Protein AF-A0AAE0TKZ7-F1 (afdb_monomer)

Secondary structure (DSSP, 8-state):
--EEEE---SSSEE--S--SEEEEEE-SSEEEEEE-SSEEEEEE--SEEEEEE--SEEEEEE--SEEEEEE--SEEEEEE--SEEEEEE--SEEEEEE--SEEEEEE--SEEEEE-

Solvent-accessible surface area (backbone atoms only — not comparable to full-atom values): 5620 Å² total; per-residue (Å²): 134,61,69,58,75,46,79,61,84,51,72,56,45,72,69,90,58,98,30,60,41,40,44,43,51,42,76,48,68,53,43,35,38,45,49,59,31,52,27,38,39,40,38,42,42,22,51,30,36,40,40,38,41,45,21,52,29,36,39,39,40,40,45,21,49,30,37,38,39,39,40,46,21,51,32,37,40,39,39,39,46,20,52,30,36,40,39,40,38,48,20,50,30,38,39,39,37,40,61,44,79,38,73,48,76,49,76,64,43,80,38,73,49,78,46,110

Foldseek 3Di:
DDEPDDQPPDLEADDPDADQEYEYEYDEQHHEYEDDHQEYHYEYDYQEYEYEYQYQEYEYEYQYQEYEYEYQYQEYEYEYQYQEYEYEYNYQEYEYEYNYVYYHYHYNYVYYDYHD

Structure (mmCIF, N/CA/C/O backbone):
data_AF-A0AAE0TKZ7-F1
#
_entry.id   AF-A0AAE0TKZ7-F1
#
loop_
_atom_site.group_PDB
_atom_site.id
_atom_site.type_symbol
_atom_site.label_atom_id
_atom_site.label_alt_id
_atom_site.label_comp_id
_atom_site.label_asym_id
_atom_site.label_entity_id
_atom_site.label_seq_id
_atom_site.pdbx_PDB_ins_code
_atom_site.Cartn_x
_atom_site.Cartn_y
_atom_site.Cartn_z
_atom_site.occupancy
_atom_site.B_iso_or_equiv
_atom_site.auth_seq_id
_atom_site.auth_comp_id
_atom_site.auth_asym_id
_atom_site.auth_atom_id
_atom_site.pdbx_PDB_model_num
ATOM 1 N N . MET A 1 1 ? 2.156 -12.705 -22.047 1.00 40.97 1 MET A N 1
ATOM 2 C CA . MET A 1 1 ? 2.261 -12.113 -20.700 1.00 40.97 1 MET A CA 1
ATOM 3 C C . MET A 1 1 ? 3.599 -11.388 -20.612 1.00 40.97 1 MET A C 1
ATOM 5 O O . MET A 1 1 ? 4.629 -12.049 -20.593 1.00 40.97 1 MET A O 1
ATOM 9 N N . LYS A 1 2 ? 3.628 -10.053 -20.705 1.00 38.66 2 LYS A N 1
ATOM 10 C CA . LYS A 1 2 ? 4.871 -9.305 -20.459 1.00 38.66 2 LYS A CA 1
ATOM 11 C C . LYS A 1 2 ? 4.979 -9.118 -18.951 1.00 38.66 2 LYS A C 1
ATOM 13 O O . LYS A 1 2 ? 4.073 -8.548 -18.361 1.00 38.66 2 LYS A O 1
ATOM 18 N N . LEU A 1 3 ? 6.034 -9.654 -18.349 1.00 35.00 3 LEU A N 1
ATOM 19 C CA . LEU A 1 3 ? 6.388 -9.392 -16.959 1.00 35.00 3 LEU A CA 1
ATOM 20 C C . LEU A 1 3 ? 7.363 -8.215 -16.967 1.00 35.00 3 LEU A C 1
ATOM 22 O O . LEU A 1 3 ? 8.465 -8.331 -17.501 1.00 35.00 3 LEU A O 1
ATOM 26 N N . GLY A 1 4 ? 6.956 -7.077 -16.411 1.00 47.88 4 GLY A N 1
ATOM 27 C CA . GLY A 1 4 ? 7.887 -6.004 -16.078 1.00 47.88 4 GLY A CA 1
ATOM 28 C C . GLY A 1 4 ? 8.609 -6.375 -14.789 1.00 47.88 4 GLY A C 1
ATOM 29 O O . GLY A 1 4 ? 8.200 -5.935 -13.724 1.00 47.88 4 GLY A O 1
ATOM 30 N N . ILE A 1 5 ? 9.617 -7.247 -14.870 1.00 40.59 5 ILE A N 1
ATOM 31 C CA . ILE A 1 5 ? 10.469 -7.587 -13.725 1.00 40.59 5 ILE A CA 1
ATOM 32 C C . ILE A 1 5 ? 11.700 -6.695 -13.814 1.00 40.59 5 ILE A C 1
ATOM 34 O O . ILE A 1 5 ? 12.517 -6.845 -14.720 1.00 40.59 5 ILE A O 1
ATOM 38 N N . GLY A 1 6 ? 11.834 -5.756 -12.891 1.00 44.34 6 GLY A N 1
ATOM 39 C CA . GLY A 1 6 ? 13.026 -4.930 -12.802 1.00 44.34 6 GLY A CA 1
ATOM 40 C C . GLY A 1 6 ? 13.146 -4.321 -11.419 1.00 44.34 6 GLY A C 1
ATOM 41 O O . GLY A 1 6 ? 12.146 -3.908 -10.835 1.00 44.34 6 GLY A O 1
ATOM 42 N N . ASN A 1 7 ? 14.373 -4.237 -10.907 1.00 39.09 7 ASN A N 1
ATOM 43 C CA . ASN A 1 7 ? 14.704 -3.224 -9.913 1.00 39.09 7 ASN A CA 1
ATOM 44 C C . ASN A 1 7 ? 14.622 -1.885 -10.648 1.00 39.09 7 ASN A C 1
ATOM 46 O O . ASN A 1 7 ? 15.558 -1.468 -11.332 1.00 39.09 7 ASN A O 1
ATOM 50 N N . ILE A 1 8 ? 13.442 -1.279 -10.633 1.00 47.34 8 ILE A N 1
ATOM 51 C CA . ILE A 1 8 ? 13.218 0.006 -11.271 1.00 47.34 8 ILE A CA 1
ATOM 52 C C . ILE A 1 8 ? 13.774 1.018 -10.259 1.00 47.34 8 ILE A C 1
ATOM 54 O O . ILE A 1 8 ? 13.125 1.341 -9.273 1.00 47.34 8 ILE A O 1
ATOM 58 N N . TYR A 1 9 ? 15.008 1.485 -10.499 1.00 46.16 9 TYR A N 1
ATOM 59 C CA . TYR A 1 9 ? 15.684 2.553 -9.742 1.00 46.16 9 TYR A CA 1
ATOM 60 C C . TYR A 1 9 ? 15.432 3.999 -10.252 1.00 46.16 9 TYR A C 1
ATOM 62 O O . TYR A 1 9 ? 16.359 4.811 -10.233 1.00 46.16 9 TYR A O 1
ATOM 70 N N . PRO A 1 10 ? 14.266 4.420 -10.775 1.00 47.34 10 PRO A N 1
ATOM 71 C CA . PRO A 1 10 ? 13.996 5.821 -10.957 1.00 47.34 10 PRO A CA 1
ATOM 72 C C . PRO A 1 10 ? 13.326 6.341 -9.691 1.00 47.34 10 PRO A C 1
ATOM 74 O O . PRO A 1 10 ? 12.396 5.754 -9.146 1.00 47.34 10 PRO A O 1
ATOM 77 N N . LYS A 1 11 ? 13.682 7.571 -9.340 1.00 45.44 11 LYS A N 1
ATOM 78 C CA . LYS A 1 11 ? 12.951 8.439 -8.405 1.00 45.44 11 LYS A CA 1
ATOM 79 C C . LYS A 1 11 ? 11.471 8.681 -8.799 1.00 45.44 11 LYS A C 1
ATOM 81 O O . LYS A 1 11 ? 10.800 9.485 -8.160 1.00 45.44 11 LYS A O 1
ATOM 86 N N . ARG A 1 12 ? 10.994 8.061 -9.891 1.00 46.81 12 ARG A N 1
ATOM 87 C CA . ARG A 1 12 ? 9.640 8.073 -10.460 1.00 46.81 12 ARG A CA 1
ATOM 88 C C . ARG A 1 12 ? 9.383 6.781 -11.236 1.00 46.81 12 ARG A C 1
ATOM 90 O O . ARG A 1 12 ? 9.836 6.663 -12.374 1.00 46.81 12 ARG A O 1
ATOM 97 N N . CYS A 1 13 ? 8.638 5.839 -10.665 1.00 52.56 13 CYS A N 1
ATOM 98 C CA . CYS A 1 13 ? 8.157 4.685 -11.422 1.00 52.56 13 CYS A CA 1
ATOM 99 C C . CYS A 1 13 ? 6.819 5.035 -12.086 1.00 52.56 13 CYS A C 1
ATOM 101 O O . CYS A 1 13 ? 5.837 5.311 -11.397 1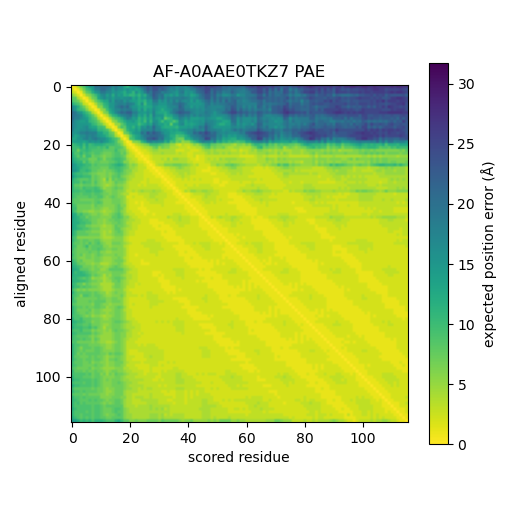.00 52.56 13 CYS A O 1
ATOM 103 N N . ARG A 1 14 ? 6.793 5.074 -13.423 1.00 51.88 14 ARG A N 1
ATOM 104 C CA . ARG A 1 14 ? 5.566 5.184 -14.221 1.00 51.88 14 ARG A CA 1
ATOM 105 C C . ARG A 1 14 ? 5.608 4.101 -15.292 1.00 51.88 14 ARG A C 1
ATOM 107 O O . ARG A 1 14 ? 6.242 4.283 -16.330 1.00 51.88 14 ARG A O 1
ATOM 114 N N . LEU A 1 15 ? 4.984 2.962 -15.022 1.00 51.97 15 LEU A N 1
ATOM 115 C CA . LEU A 1 15 ? 4.857 1.887 -16.003 1.00 51.97 15 LEU A CA 1
ATOM 116 C C . LEU A 1 15 ? 3.643 2.203 -16.891 1.00 51.97 15 LEU A C 1
ATOM 118 O O . LEU A 1 15 ? 2.513 2.218 -16.432 1.00 51.97 15 LEU A O 1
ATOM 122 N N . LEU A 1 16 ? 3.901 2.557 -18.155 1.00 46.44 16 LEU A N 1
ATOM 123 C CA . LEU A 1 16 ? 2.895 2.938 -19.167 1.00 46.44 16 LEU A CA 1
ATOM 124 C C . LEU A 1 16 ? 2.691 1.844 -20.227 1.00 46.44 16 LEU A C 1
ATOM 126 O O . LEU A 1 16 ? 2.358 2.129 -21.376 1.00 46.44 16 LEU A O 1
ATOM 130 N N . LEU A 1 17 ? 2.935 0.584 -19.877 1.00 45.00 17 LEU A N 1
ATOM 131 C CA . LEU A 1 17 ? 2.636 -0.541 -20.760 1.00 45.00 17 LEU A CA 1
ATOM 132 C C . LEU A 1 17 ? 1.433 -1.299 -20.194 1.00 45.00 17 LEU A C 1
ATOM 134 O O . LEU A 1 17 ? 1.273 -1.319 -18.980 1.00 45.00 17 LEU A O 1
ATOM 138 N N . PRO A 1 18 ? 0.599 -1.946 -21.028 1.00 51.50 18 PRO A N 1
ATOM 139 C CA . PRO A 1 18 ? -0.447 -2.837 -20.543 1.00 51.50 18 PRO A CA 1
ATOM 140 C C . PRO A 1 18 ? 0.224 -4.108 -20.011 1.00 51.50 18 PRO A C 1
ATOM 142 O O . PRO A 1 18 ? 0.340 -5.121 -20.706 1.00 51.50 18 PRO A O 1
ATOM 145 N N . ILE A 1 19 ? 0.772 -4.024 -18.804 1.00 55.19 19 ILE A N 1
ATOM 146 C CA . ILE A 1 19 ? 1.357 -5.151 -18.100 1.00 55.19 19 ILE A CA 1
ATOM 147 C C . ILE A 1 19 ? 0.198 -5.786 -17.335 1.00 55.19 19 ILE A C 1
ATOM 149 O O . ILE A 1 19 ? -0.481 -5.151 -16.534 1.00 55.19 19 ILE A O 1
ATOM 153 N N . GLU A 1 20 ? -0.098 -7.055 -17.614 1.00 64.19 20 GLU A N 1
ATOM 154 C CA . GLU A 1 20 ? -1.109 -7.744 -16.809 1.00 64.19 20 GLU A CA 1
ATOM 155 C C . GLU A 1 20 ? -0.631 -7.907 -15.364 1.00 64.19 20 GLU A C 1
ATOM 157 O O . GLU A 1 20 ? -1.457 -7.888 -14.464 1.00 64.19 20 GLU A O 1
ATOM 162 N N . ILE A 1 21 ? 0.677 -8.059 -15.132 1.00 68.38 21 ILE A N 1
ATOM 163 C CA . ILE A 1 21 ? 1.254 -8.259 -13.801 1.00 68.38 21 ILE A CA 1
ATOM 164 C C . ILE A 1 21 ? 2.521 -7.422 -13.637 1.00 68.38 21 ILE A C 1
ATOM 166 O O . ILE A 1 21 ? 3.543 -7.697 -14.273 1.00 68.38 21 ILE A O 1
ATOM 170 N N . CYS A 1 22 ? 2.471 -6.462 -12.725 1.00 71.06 22 CYS A N 1
ATOM 171 C CA . CYS A 1 22 ? 3.596 -5.647 -12.307 1.00 71.06 22 CYS A CA 1
ATOM 172 C C . CYS A 1 22 ? 4.172 -6.184 -10.993 1.00 71.06 22 CYS A C 1
ATOM 174 O O . CYS A 1 22 ? 3.444 -6.384 -10.020 1.00 71.06 22 CYS A O 1
ATOM 176 N N . LYS A 1 23 ? 5.483 -6.459 -10.963 1.00 79.62 23 LYS A N 1
ATOM 177 C CA . LYS A 1 23 ? 6.182 -6.880 -9.744 1.00 79.62 23 LYS A CA 1
ATOM 178 C C . LYS A 1 23 ? 7.454 -6.073 -9.560 1.00 79.62 23 LYS A C 1
ATOM 180 O O . LYS A 1 23 ? 8.377 -6.203 -10.362 1.00 79.62 23 LYS A O 1
ATOM 185 N N . VAL A 1 24 ? 7.516 -5.280 -8.494 1.00 76.06 24 VAL A N 1
ATOM 186 C CA . VAL A 1 24 ? 8.609 -4.320 -8.294 1.00 76.06 24 VAL A CA 1
ATOM 187 C C . VAL A 1 24 ? 9.103 -4.325 -6.853 1.00 76.06 24 VAL A C 1
ATOM 189 O O . VAL A 1 24 ? 8.351 -4.584 -5.915 1.00 76.06 24 VAL A O 1
ATOM 192 N N . ARG A 1 25 ? 10.397 -4.051 -6.685 1.00 80.06 25 ARG A N 1
ATOM 193 C CA . ARG A 1 25 ? 11.021 -3.769 -5.393 1.00 80.06 25 ARG A CA 1
ATOM 194 C C . ARG A 1 25 ? 11.748 -2.432 -5.481 1.00 80.06 25 ARG A C 1
ATOM 196 O O . ARG A 1 25 ? 12.560 -2.259 -6.390 1.00 80.06 25 ARG A O 1
ATOM 203 N N . PHE A 1 26 ? 11.458 -1.529 -4.554 1.00 77.88 26 PHE A N 1
ATOM 204 C CA . PHE A 1 26 ? 12.125 -0.238 -4.414 1.00 77.88 26 PHE A CA 1
ATOM 205 C C . PHE A 1 26 ? 12.983 -0.231 -3.163 1.00 77.88 26 PHE A C 1
ATOM 207 O O . PHE A 1 26 ? 12.577 -0.734 -2.118 1.00 77.88 26 PHE A O 1
ATOM 214 N N . GLN A 1 27 ? 14.190 0.303 -3.318 1.00 81.75 27 GLN A N 1
ATOM 215 C CA . GLN A 1 27 ? 15.120 0.505 -2.224 1.00 81.75 27 GLN A CA 1
ATOM 216 C C . GLN A 1 27 ? 15.995 1.720 -2.535 1.00 81.75 27 GLN A C 1
ATOM 218 O O . GLN A 1 27 ? 17.008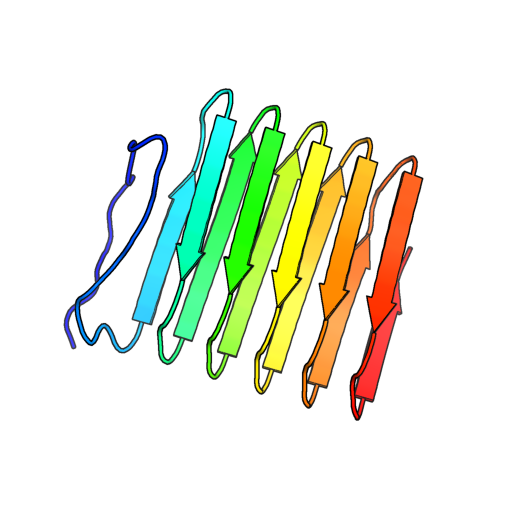 1.621 -3.230 1.00 81.75 27 GLN A O 1
ATOM 223 N N . ASP A 1 28 ? 15.577 2.878 -2.050 1.00 77.19 28 ASP A N 1
ATOM 224 C CA . ASP A 1 28 ? 16.255 4.159 -2.187 1.00 77.19 28 ASP A CA 1
ATOM 225 C C . ASP A 1 28 ? 16.001 5.008 -0.922 1.00 77.19 28 ASP A C 1
ATOM 227 O O . ASP A 1 28 ? 15.395 4.610 0.069 1.00 77.19 28 ASP A O 1
ATOM 231 N N . LYS A 1 29 ? 16.508 6.233 -0.893 1.00 82.12 29 LYS A N 1
ATOM 232 C CA . LYS A 1 29 ? 16.148 7.207 0.133 1.00 82.12 29 LYS A CA 1
ATOM 233 C C . LYS A 1 29 ? 14.738 7.761 -0.098 1.00 82.12 29 LYS A C 1
ATOM 235 O O . LYS A 1 29 ? 14.101 8.179 0.868 1.00 82.12 29 LYS A O 1
ATOM 240 N N . TYR A 1 30 ? 14.283 7.818 -1.348 1.00 80.75 30 TYR A N 1
ATOM 241 C CA . TYR A 1 30 ? 12.991 8.380 -1.733 1.00 80.75 30 TYR A CA 1
ATOM 242 C C . TYR A 1 30 ? 12.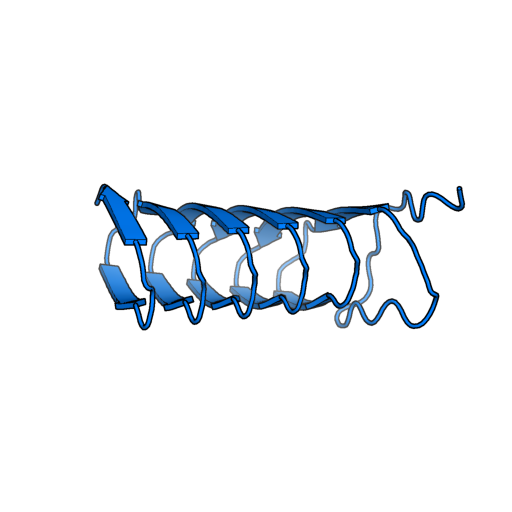366 7.562 -2.867 1.00 80.75 30 TYR A C 1
ATOM 244 O O . TYR A 1 30 ? 12.910 7.551 -3.972 1.00 80.75 30 TYR A O 1
ATOM 252 N N . ALA A 1 31 ? 11.184 6.998 -2.630 1.00 81.50 31 ALA A N 1
ATOM 253 C CA . ALA A 1 31 ? 10.357 6.383 -3.659 1.00 81.50 31 ALA A CA 1
ATOM 254 C C . ALA A 1 31 ? 9.135 7.257 -3.962 1.00 81.50 31 ALA A C 1
ATOM 256 O O . ALA A 1 31 ? 8.428 7.711 -3.062 1.00 81.50 31 ALA A O 1
ATOM 257 N N . ASN A 1 32 ? 8.881 7.496 -5.249 1.00 83.69 32 ASN A N 1
ATOM 258 C CA . ASN A 1 32 ? 7.648 8.114 -5.727 1.00 83.69 32 ASN A CA 1
ATOM 259 C C . ASN A 1 32 ? 7.116 7.295 -6.901 1.00 83.69 32 ASN A C 1
ATOM 261 O O . ASN A 1 32 ? 7.739 7.274 -7.966 1.00 83.69 32 ASN A O 1
ATOM 265 N N . CYS A 1 33 ? 6.009 6.586 -6.712 1.00 79.31 33 CYS A N 1
ATOM 266 C CA . CYS A 1 33 ? 5.571 5.575 -7.667 1.00 79.31 33 CYS A CA 1
ATOM 267 C C . CYS A 1 33 ? 4.075 5.646 -7.954 1.00 79.31 33 CYS A C 1
ATOM 269 O O . CYS A 1 33 ? 3.271 5.871 -7.057 1.00 79.31 33 CYS A O 1
ATOM 271 N N . ASN A 1 34 ? 3.715 5.411 -9.215 1.00 83.88 34 ASN A N 1
ATOM 272 C CA . ASN A 1 34 ? 2.329 5.261 -9.642 1.00 83.88 34 ASN A CA 1
ATOM 273 C C . ASN A 1 34 ? 2.190 3.949 -10.425 1.00 83.88 34 ASN A C 1
ATOM 275 O O . ASN A 1 34 ? 2.860 3.786 -11.452 1.00 83.88 34 ASN A O 1
ATOM 279 N N . PHE A 1 35 ? 1.323 3.056 -9.951 1.00 79.12 35 PHE A N 1
ATOM 280 C CA . PHE A 1 35 ? 1.011 1.770 -10.580 1.00 79.12 35 PHE A CA 1
ATOM 281 C 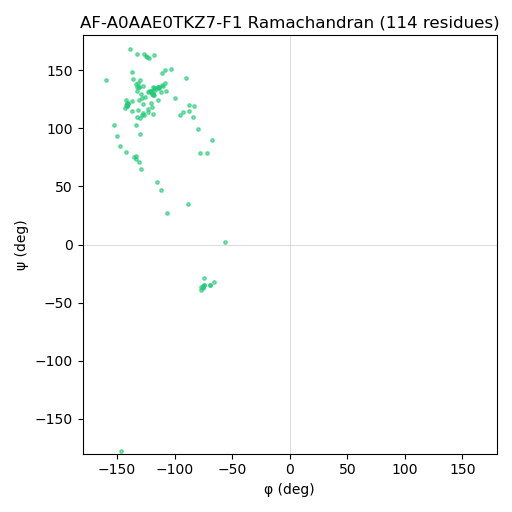C . PHE A 1 35 ? -0.404 1.782 -11.136 1.00 79.12 35 PHE A C 1
ATOM 283 O O . PHE A 1 35 ? -1.320 2.317 -10.512 1.00 79.12 35 PHE A O 1
ATOM 290 N N . GLN A 1 36 ? -0.542 1.241 -12.344 1.00 83.38 36 GLN A N 1
ATOM 291 C CA . GLN A 1 36 ? -1.822 1.108 -13.020 1.00 83.38 36 GLN A CA 1
ATOM 292 C C . GLN A 1 36 ? -1.793 -0.154 -13.880 1.00 83.38 36 GLN A C 1
ATOM 294 O O . GLN A 1 36 ? -1.498 -0.124 -15.076 1.00 83.38 36 GLN A O 1
AT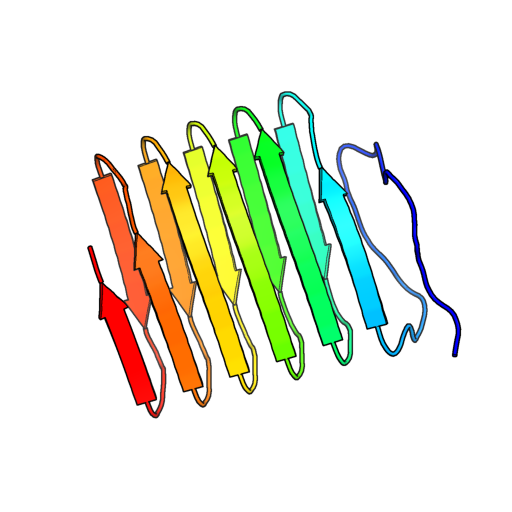OM 299 N N . ASP A 1 37 ? -2.099 -1.270 -13.243 1.00 78.12 37 ASP A N 1
ATOM 300 C CA . ASP A 1 37 ? -1.952 -2.615 -13.760 1.00 78.12 37 ASP A CA 1
ATOM 301 C C . ASP A 1 37 ? -3.166 -3.476 -13.371 1.00 78.12 37 ASP A C 1
ATOM 303 O O . ASP A 1 37 ? -4.029 -3.133 -12.564 1.00 78.12 37 ASP A O 1
ATOM 307 N N . LYS A 1 38 ? -3.295 -4.659 -13.972 1.00 84.25 38 LYS A N 1
ATOM 308 C CA . LYS A 1 38 ? -4.355 -5.595 -13.555 1.00 84.25 38 LYS A CA 1
ATOM 309 C C . LYS A 1 38 ? -3.995 -6.272 -12.228 1.00 84.25 38 LYS A C 1
ATOM 311 O O . LYS A 1 38 ? -4.885 -6.537 -11.422 1.00 84.25 38 LYS A O 1
ATOM 316 N N . TYR A 1 39 ? -2.713 -6.552 -12.016 1.00 84.19 39 TYR A N 1
ATOM 317 C CA . TYR A 1 39 ? -2.172 -7.104 -10.780 1.00 84.19 39 TYR A CA 1
ATOM 318 C C . TYR A 1 39 ? -0.871 -6.377 -10.428 1.00 84.19 39 TYR A C 1
ATOM 320 O O . TYR A 1 39 ? 0.071 -6.414 -11.222 1.00 84.19 39 TYR A O 1
ATOM 328 N N . ALA A 1 40 ? -0.788 -5.797 -9.234 1.00 84.38 40 ALA A N 1
ATOM 329 C CA . ALA A 1 40 ? 0.428 -5.200 -8.696 1.00 84.38 40 ALA A CA 1
ATOM 330 C C . ALA A 1 40 ? 0.941 -5.987 -7.485 1.00 84.38 40 ALA A C 1
ATOM 332 O O . ALA A 1 40 ? 0.182 -6.396 -6.604 1.00 84.38 40 ALA A O 1
ATOM 333 N N . ASN A 1 41 ? 2.251 -6.219 -7.450 1.00 88.25 41 ASN A N 1
ATOM 334 C CA . ASN A 1 41 ? 2.959 -6.792 -6.313 1.00 88.25 41 ASN A CA 1
ATOM 335 C C . ASN A 1 41 ? 4.223 -5.974 -6.039 1.00 88.25 41 ASN A C 1
ATOM 337 O O . ASN A 1 41 ? 5.221 -6.100 -6.756 1.00 88.25 41 ASN A O 1
ATOM 341 N N . CYS A 1 42 ? 4.176 -5.125 -5.019 1.00 86.19 42 CYS A N 1
ATOM 342 C CA . CYS A 1 42 ? 5.196 -4.109 -4.797 1.00 86.19 42 CYS A CA 1
ATOM 343 C C . CYS A 1 42 ? 5.751 -4.167 -3.375 1.00 86.19 42 CYS A C 1
ATOM 345 O O . CYS A 1 42 ? 4.998 -4.261 -2.411 1.00 86.19 42 CYS A O 1
ATOM 347 N N . ASN A 1 43 ? 7.073 -4.062 -3.247 1.00 90.19 43 ASN A N 1
ATOM 348 C CA . ASN A 1 43 ? 7.731 -3.875 -1.955 1.00 90.19 43 ASN A CA 1
ATOM 349 C C . ASN A 1 43 ? 8.529 -2.569 -1.965 1.00 90.19 43 ASN A C 1
ATOM 351 O O . ASN A 1 43 ? 9.315 -2.354 -2.891 1.00 90.19 43 ASN A O 1
ATOM 355 N N . PHE A 1 44 ? 8.366 -1.760 -0.924 1.00 88.25 44 PHE A N 1
ATOM 356 C CA . PHE A 1 44 ? 9.079 -0.504 -0.697 1.00 88.25 44 PHE A CA 1
ATOM 357 C C . PHE A 1 44 ? 9.918 -0.615 0.565 1.00 88.25 44 PHE A C 1
ATOM 359 O O . PHE A 1 44 ? 9.463 -1.153 1.576 1.00 88.25 44 PHE A O 1
ATOM 366 N N . GLN A 1 45 ? 11.161 -0.159 0.466 1.00 90.75 45 GLN A N 1
ATOM 367 C CA . GLN A 1 45 ? 12.094 -0.107 1.578 1.00 90.75 45 GLN A CA 1
ATOM 368 C C . GLN A 1 45 ? 12.924 1.168 1.458 1.00 90.75 45 GLN A C 1
ATOM 370 O O . GLN A 1 45 ? 14.067 1.167 0.992 1.00 90.75 45 GLN A O 1
ATOM 375 N N . ASP A 1 46 ? 12.324 2.267 1.882 1.00 87.12 46 ASP A N 1
ATOM 376 C CA . ASP A 1 46 ? 12.772 3.618 1.628 1.00 87.12 46 ASP A CA 1
ATOM 377 C C . ASP A 1 46 ? 12.766 4.474 2.901 1.00 87.12 46 ASP A C 1
ATOM 379 O O . ASP A 1 46 ? 12.161 4.176 3.927 1.00 87.12 46 ASP A O 1
ATOM 383 N N . LYS A 1 47 ? 13.450 5.622 2.883 1.00 90.38 47 LYS A N 1
ATOM 384 C CA . LYS A 1 47 ? 13.263 6.586 3.985 1.00 90.38 47 LYS A CA 1
ATOM 385 C C . LYS A 1 47 ? 11.918 7.308 3.858 1.00 90.38 47 LYS A C 1
ATOM 387 O O . LYS A 1 47 ? 11.318 7.654 4.874 1.00 90.38 47 LYS A O 1
ATOM 392 N N . TYR A 1 48 ? 11.491 7.573 2.630 1.00 90.38 48 TYR A N 1
ATOM 393 C CA . TYR A 1 48 ? 10.229 8.227 2.316 1.00 90.38 48 TYR A CA 1
ATOM 394 C C . TYR A 1 48 ? 9.611 7.551 1.094 1.00 90.38 48 TYR A C 1
ATOM 396 O O . TYR A 1 48 ? 10.223 7.584 0.024 1.00 90.38 48 TYR A O 1
ATOM 404 N N . ALA A 1 49 ? 8.403 7.017 1.233 1.00 90.62 49 ALA A N 1
ATOM 405 C CA . ALA A 1 49 ? 7.629 6.472 0.128 1.00 90.62 49 ALA A CA 1
ATOM 406 C C . ALA A 1 49 ? 6.370 7.308 -0.110 1.00 90.62 49 ALA A C 1
ATOM 408 O O . ALA A 1 49 ? 5.657 7.685 0.821 1.00 90.62 49 ALA A O 1
ATOM 409 N N . ASN A 1 50 ? 6.103 7.608 -1.378 1.00 92.94 50 ASN A N 1
ATOM 410 C CA . ASN A 1 50 ? 4.851 8.195 -1.832 1.00 92.94 50 ASN A CA 1
ATOM 411 C C . ASN A 1 50 ? 4.326 7.378 -3.012 1.00 92.94 50 ASN A C 1
ATOM 413 O O . ASN A 1 50 ? 4.929 7.406 -4.087 1.00 92.94 50 ASN A O 1
ATOM 417 N N . CYS A 1 51 ? 3.246 6.630 -2.812 1.00 89.88 51 CYS A N 1
ATOM 418 C CA . CYS A 1 51 ? 2.793 5.649 -3.791 1.00 89.88 51 CYS A CA 1
ATOM 419 C C . CYS A 1 51 ? 1.296 5.755 -4.077 1.00 89.88 51 CYS A C 1
ATOM 421 O O . CYS A 1 51 ? 0.491 5.915 -3.164 1.00 89.88 51 CYS A O 1
ATOM 423 N N . ASN A 1 52 ? 0.923 5.616 -5.348 1.00 92.06 52 ASN A N 1
ATOM 424 C CA . ASN A 1 52 ? -0.468 5.472 -5.765 1.00 92.06 52 ASN A CA 1
ATOM 425 C C . ASN A 1 52 ? -0.649 4.168 -6.545 1.00 92.06 52 ASN A C 1
ATOM 427 O O . ASN A 1 52 ? 0.117 3.898 -7.477 1.00 92.06 52 ASN A O 1
ATOM 431 N N . PHE A 1 53 ? -1.674 3.406 -6.181 1.00 90.38 53 PHE A N 1
ATOM 432 C CA . PHE A 1 53 ? -2.065 2.150 -6.815 1.00 90.38 53 PHE A CA 1
ATOM 433 C C . PHE A 1 53 ? -3.470 2.293 -7.378 1.00 90.38 53 PHE A C 1
ATOM 435 O O . PHE A 1 53 ? -4.376 2.775 -6.695 1.00 90.38 53 PHE A O 1
ATOM 442 N N . GLN A 1 54 ? -3.619 1.931 -8.648 1.00 91.75 54 GLN A N 1
ATOM 443 C CA . GLN A 1 54 ? -4.899 1.902 -9.334 1.00 91.75 54 GLN A CA 1
ATOM 444 C C . GLN A 1 54 ? -5.006 0.602 -10.130 1.00 91.75 54 GLN A C 1
ATOM 446 O O . GLN A 1 54 ? -4.866 0.569 -11.358 1.00 91.75 54 GLN A O 1
ATOM 451 N N . ASP A 1 55 ? -5.258 -0.475 -9.402 1.00 88.69 55 ASP A N 1
ATOM 452 C CA . ASP A 1 55 ? -5.142 -1.843 -9.861 1.00 88.69 55 ASP A CA 1
ATOM 453 C C . ASP A 1 55 ? -6.439 -2.634 -9.658 1.00 88.69 55 ASP A C 1
ATOM 455 O O . ASP A 1 55 ? -7.327 -2.312 -8.871 1.00 88.69 55 ASP A O 1
ATOM 459 N N . LYS A 1 56 ? -6.594 -3.763 -10.357 1.00 92.44 56 LYS A N 1
ATOM 460 C CA . LYS A 1 56 ? -7.683 -4.689 -9.984 1.00 92.44 56 LYS A CA 1
ATOM 461 C C . LYS A 1 56 ? -7.333 -5.452 -8.703 1.00 92.44 56 LYS A C 1
ATOM 463 O O . LYS A 1 56 ? -8.230 -5.772 -7.924 1.00 92.44 56 LYS A O 1
ATOM 468 N N . TYR A 1 57 ? -6.058 -5.774 -8.522 1.00 93.00 57 TYR A N 1
ATOM 469 C CA . TYR A 1 57 ? -5.532 -6.466 -7.353 1.00 93.00 57 TYR A CA 1
ATOM 470 C C . TYR A 1 57 ? -4.175 -5.869 -6.988 1.00 93.00 57 TYR A C 1
ATOM 472 O O . TYR A 1 57 ? -3.241 -5.991 -7.783 1.00 93.00 57 TYR A O 1
ATOM 480 N N . ALA A 1 58 ? -4.053 -5.313 -5.788 1.00 92.81 58 ALA A N 1
ATOM 481 C CA . ALA A 1 58 ? -2.792 -4.829 -5.248 1.00 92.81 58 ALA A CA 1
ATOM 482 C C . ALA A 1 58 ? -2.358 -5.670 -4.045 1.00 92.81 58 ALA A C 1
ATOM 484 O O . ALA A 1 58 ? -3.149 -6.002 -3.159 1.00 92.81 58 ALA A O 1
ATOM 485 N N . ASN A 1 59 ? -1.078 -6.032 -4.024 1.00 95.69 59 ASN A N 1
ATOM 486 C CA . ASN A 1 59 ? -0.408 -6.589 -2.859 1.00 95.69 59 ASN A CA 1
ATOM 487 C C . ASN A 1 59 ? 0.857 -5.773 -2.596 1.00 95.69 59 ASN A C 1
ATOM 489 O O . ASN A 1 59 ? 1.774 -5.778 -3.424 1.00 95.69 59 ASN A O 1
ATOM 493 N N . CYS A 1 60 ? 0.895 -5.049 -1.482 1.00 94.00 60 CYS A N 1
ATOM 494 C CA . CYS A 1 60 ? 1.952 -4.081 -1.225 1.00 94.00 60 CYS A CA 1
ATOM 495 C C . CYS A 1 60 ? 2.526 -4.208 0.183 1.00 94.00 60 CYS A C 1
ATOM 497 O O . CYS A 1 60 ? 1.788 -4.363 1.152 1.00 94.00 60 CYS A O 1
ATOM 499 N N . ASN A 1 61 ? 3.849 -4.105 0.293 1.00 96.88 61 ASN A N 1
ATOM 500 C CA . ASN A 1 61 ? 4.541 -4.022 1.575 1.00 96.88 61 ASN A CA 1
ATOM 501 C C . ASN A 1 61 ? 5.384 -2.748 1.624 1.00 96.88 61 ASN A C 1
ATOM 503 O O . ASN A 1 61 ? 6.162 -2.500 0.699 1.00 96.88 61 ASN A O 1
ATOM 507 N N . PHE A 1 62 ? 5.253 -1.996 2.709 1.00 95.94 62 PHE A N 1
ATOM 508 C CA . PHE A 1 62 ? 6.001 -0.775 2.988 1.00 95.94 62 PHE A CA 1
ATOM 509 C C . PHE A 1 62 ? 6.817 -0.971 4.256 1.00 95.94 62 PHE A C 1
ATOM 511 O O . PHE A 1 62 ? 6.301 -1.450 5.266 1.00 95.94 62 PHE A O 1
ATOM 518 N N . GLN A 1 63 ? 8.106 -0.663 4.168 1.00 97.12 63 GLN A N 1
ATOM 519 C CA . GLN A 1 63 ? 9.022 -0.683 5.296 1.00 97.12 63 GLN A CA 1
ATOM 520 C C . GLN A 1 63 ? 9.855 0.597 5.277 1.00 97.12 63 GLN A C 1
ATOM 522 O O . GLN A 1 63 ? 11.034 0.603 4.904 1.00 97.12 63 GLN A O 1
ATOM 527 N N . ASP A 1 64 ? 9.219 1.683 5.698 1.00 94.56 64 ASP A N 1
ATOM 528 C CA . ASP A 1 64 ? 9.684 3.038 5.495 1.00 94.56 64 ASP A CA 1
ATOM 529 C C . ASP A 1 64 ? 9.772 3.841 6.796 1.00 94.56 64 ASP A C 1
ATOM 531 O O . ASP A 1 64 ? 9.211 3.522 7.841 1.00 94.56 64 ASP A O 1
ATOM 535 N N . LYS A 1 65 ? 10.480 4.974 6.779 1.00 96.94 65 LYS A N 1
ATOM 536 C CA . LYS A 1 65 ? 10.340 5.921 7.902 1.00 96.94 65 LYS A CA 1
ATOM 537 C C . LYS A 1 65 ? 9.039 6.721 7.787 1.00 96.94 65 LYS A C 1
ATOM 539 O O . LYS A 1 65 ? 8.445 7.059 8.810 1.00 96.94 65 LYS A O 1
ATOM 544 N N . TYR A 1 66 ? 8.647 7.063 6.566 1.00 96.88 66 TYR A N 1
ATOM 545 C CA . TYR A 1 66 ? 7.429 7.802 6.260 1.00 96.88 66 TYR A CA 1
ATOM 546 C C . TYR A 1 66 ? 6.806 7.228 4.990 1.00 96.88 66 TYR A C 1
ATOM 548 O O . TYR A 1 66 ? 7.436 7.316 3.934 1.00 96.88 66 TYR A O 1
ATOM 556 N N . ALA A 1 67 ? 5.579 6.726 5.080 1.00 96.19 67 ALA A N 1
ATOM 557 C CA . ALA A 1 67 ? 4.806 6.278 3.931 1.00 96.19 67 ALA A CA 1
ATOM 558 C C . ALA A 1 67 ? 3.568 7.158 3.736 1.00 96.19 67 ALA A C 1
ATOM 560 O O . ALA A 1 67 ? 2.854 7.490 4.685 1.00 96.19 67 ALA A O 1
ATOM 561 N N . ASN A 1 68 ? 3.318 7.544 2.488 1.00 97.88 68 ASN A N 1
ATOM 562 C CA . ASN A 1 68 ? 2.073 8.165 2.059 1.00 97.88 68 ASN A CA 1
ATOM 563 C C . ASN A 1 68 ? 1.525 7.378 0.871 1.00 97.88 68 ASN A C 1
ATOM 565 O O . ASN A 1 68 ? 2.136 7.389 -0.198 1.00 97.88 68 ASN A O 1
ATOM 569 N N . CYS A 1 69 ? 0.410 6.680 1.058 1.00 96.44 69 CYS A N 1
ATOM 570 C CA . CYS A 1 69 ? -0.069 5.710 0.080 1.00 96.44 69 CYS A CA 1
ATOM 571 C C . CYS A 1 69 ? -1.556 5.884 -0.219 1.00 96.44 69 CYS A C 1
ATOM 573 O O . CYS A 1 69 ? -2.361 6.030 0.697 1.00 96.44 69 CYS A O 1
ATOM 575 N N . ASN A 1 70 ? -1.920 5.830 -1.498 1.00 97.81 70 ASN A N 1
ATOM 576 C CA . ASN A 1 70 ? -3.314 5.774 -1.927 1.00 97.81 70 ASN A CA 1
ATOM 577 C C . ASN A 1 70 ? -3.563 4.499 -2.734 1.00 97.81 70 ASN A C 1
ATOM 579 O O . ASN A 1 70 ? -2.811 4.205 -3.665 1.00 97.81 70 ASN A O 1
ATOM 583 N N . PHE A 1 71 ? -4.637 3.795 -2.395 1.00 97.00 71 PHE A N 1
ATOM 584 C CA . PHE A 1 71 ? -5.100 2.586 -3.067 1.00 97.00 71 PHE A CA 1
ATOM 585 C C . PHE A 1 71 ? -6.493 2.835 -3.626 1.00 97.00 71 PHE A C 1
ATOM 587 O O . PHE A 1 71 ? -7.369 3.351 -2.927 1.00 97.00 71 PHE A O 1
ATOM 594 N N . GLN A 1 72 ? -6.664 2.527 -4.907 1.00 97.56 72 GLN A N 1
ATOM 595 C CA . GLN A 1 72 ? -7.940 2.601 -5.600 1.00 97.56 72 GLN A CA 1
ATOM 596 C C . GLN A 1 72 ? -8.145 1.317 -6.402 1.00 97.56 72 GLN A C 1
ATOM 598 O O . GLN A 1 72 ? -8.065 1.295 -7.637 1.00 97.56 72 GLN A O 1
ATOM 603 N N . ASP A 1 73 ? -8.435 0.247 -5.671 1.00 95.38 73 ASP A N 1
ATOM 604 C CA . ASP A 1 73 ? -8.368 -1.117 -6.151 1.00 95.38 73 ASP A CA 1
ATOM 605 C C . ASP A 1 73 ? -9.682 -1.881 -5.981 1.00 95.38 73 ASP A C 1
ATOM 607 O O . ASP A 1 73 ? -10.567 -1.569 -5.186 1.00 95.38 73 ASP A O 1
ATOM 611 N N . LYS A 1 74 ? -9.850 -2.985 -6.714 1.00 97.12 74 LYS A N 1
ATOM 612 C CA . LYS A 1 74 ? -10.951 -3.905 -6.371 1.00 97.12 74 LYS A CA 1
ATOM 613 C C . LYS A 1 74 ? -10.613 -4.724 -5.121 1.00 97.12 74 LYS A C 1
ATOM 615 O O . LYS A 1 74 ? -11.515 -5.037 -4.344 1.00 97.12 74 LYS A O 1
ATOM 620 N N . TYR A 1 75 ? -9.350 -5.105 -4.971 1.00 97.50 75 TYR A N 1
ATOM 621 C CA . TYR A 1 75 ? -8.836 -5.862 -3.837 1.00 97.50 75 TYR A CA 1
ATOM 622 C C . TYR A 1 75 ? -7.446 -5.341 -3.477 1.00 97.50 75 TYR A C 1
ATOM 624 O O . TYR A 1 75 ? -6.536 -5.478 -4.296 1.00 97.50 75 TYR A O 1
ATOM 632 N N . ALA A 1 76 ? -7.283 -4.834 -2.260 1.00 96.81 76 ALA A N 1
ATOM 633 C CA . ALA A 1 76 ? -5.996 -4.419 -1.722 1.00 96.81 76 ALA A CA 1
ATOM 634 C C . ALA A 1 76 ? -5.598 -5.307 -0.538 1.00 96.81 76 ALA A C 1
ATOM 636 O O . ALA A 1 76 ? -6.411 -5.624 0.335 1.00 96.81 76 ALA A O 1
ATOM 637 N N . ASN A 1 77 ? -4.337 -5.730 -0.520 1.00 98.25 77 ASN A N 1
ATOM 638 C CA . ASN A 1 77 ? -3.711 -6.368 0.628 1.00 98.25 77 ASN A CA 1
ATOM 639 C C . ASN A 1 77 ? -2.403 -5.644 0.940 1.00 98.25 77 ASN A C 1
ATOM 641 O O . ASN A 1 77 ? -1.463 -5.709 0.144 1.00 98.25 77 ASN A O 1
ATOM 645 N N . CYS A 1 78 ? -2.348 -4.946 2.069 1.00 97.38 78 CYS A N 1
ATOM 646 C CA . CYS A 1 78 ? -1.271 -4.006 2.348 1.00 97.38 78 CYS A CA 1
ATOM 647 C C . CYS A 1 78 ? -0.697 -4.203 3.750 1.00 97.38 78 CYS A C 1
ATOM 649 O O . CYS A 1 78 ? -1.440 -4.264 4.727 1.00 97.38 78 CYS A O 1
ATOM 651 N N . ASN A 1 79 ? 0.629 -4.256 3.849 1.00 98.31 79 ASN A N 1
ATOM 652 C CA . ASN A 1 79 ? 1.335 -4.223 5.125 1.00 98.31 79 ASN A CA 1
ATOM 653 C C . ASN A 1 79 ? 2.212 -2.974 5.199 1.00 98.31 79 ASN A C 1
ATOM 655 O O . ASN A 1 79 ? 2.976 -2.705 4.270 1.00 98.31 79 ASN A O 1
ATOM 659 N N . PHE A 1 80 ? 2.132 -2.268 6.318 1.00 97.81 80 PHE A N 1
ATOM 660 C CA . PHE A 1 80 ? 2.937 -1.096 6.634 1.00 97.81 80 PHE A CA 1
ATOM 661 C C . PHE A 1 80 ? 3.743 -1.387 7.890 1.00 97.81 80 PHE A C 1
ATOM 663 O O . PHE A 1 80 ? 3.208 -1.890 8.878 1.00 97.81 80 PHE A O 1
ATOM 670 N N . GLN A 1 81 ? 5.045 -1.139 7.819 1.00 98.25 81 GLN A N 1
ATOM 671 C CA . GLN A 1 81 ? 5.963 -1.250 8.941 1.00 98.25 81 GLN A CA 1
ATOM 672 C C . GLN A 1 81 ? 6.794 0.029 9.012 1.00 98.25 81 GLN A C 1
ATOM 674 O O . GLN A 1 81 ? 7.998 0.040 8.727 1.00 98.25 81 GLN A O 1
ATOM 679 N N . ASP A 1 82 ? 6.124 1.106 9.410 1.00 96.88 82 ASP A N 1
ATOM 680 C CA . ASP A 1 82 ? 6.613 2.460 9.261 1.00 96.88 82 ASP A CA 1
ATOM 681 C C . ASP A 1 82 ? 6.722 3.214 10.587 1.00 96.88 82 ASP A C 1
ATOM 683 O O . ASP A 1 82 ? 6.093 2.917 11.601 1.00 96.88 82 ASP A O 1
ATOM 687 N N . LYS A 1 83 ? 7.515 4.289 10.619 1.00 97.75 83 LYS A N 1
ATOM 688 C CA . LYS A 1 83 ? 7.412 5.214 11.763 1.00 97.75 83 LYS A CA 1
ATOM 689 C C . LYS A 1 83 ? 6.150 6.079 11.661 1.00 97.75 83 LYS A C 1
ATOM 691 O O . LYS A 1 83 ? 5.556 6.398 12.690 1.00 97.75 83 LYS A O 1
ATOM 696 N N . TYR A 1 84 ? 5.793 6.490 10.448 1.00 97.88 84 TYR A N 1
ATOM 697 C CA . TYR A 1 84 ? 4.611 7.290 10.154 1.00 97.88 84 TYR A CA 1
ATOM 698 C C . TYR A 1 84 ? 3.981 6.803 8.851 1.00 97.88 84 TYR A C 1
ATOM 700 O O . TYR A 1 84 ? 4.637 6.895 7.812 1.00 97.88 84 TYR A O 1
ATOM 708 N N . ALA A 1 85 ? 2.722 6.383 8.895 1.00 96.69 85 ALA A N 1
ATOM 709 C CA . ALA A 1 85 ? 1.950 6.036 7.710 1.00 96.69 85 ALA A CA 1
ATOM 710 C C . ALA A 1 85 ? 0.736 6.955 7.567 1.00 96.69 85 ALA A C 1
ATOM 712 O O . ALA A 1 85 ? 0.016 7.231 8.530 1.00 96.69 85 ALA A O 1
ATOM 713 N N . ASN A 1 86 ? 0.517 7.440 6.350 1.00 98.25 86 ASN A N 1
ATOM 714 C CA . ASN A 1 86 ? -0.710 8.107 5.946 1.00 98.25 86 ASN A CA 1
ATOM 715 C C . ASN A 1 86 ? -1.283 7.359 4.745 1.00 98.25 86 ASN A C 1
ATOM 717 O O . ASN A 1 86 ? -0.659 7.333 3.684 1.00 98.25 86 ASN A O 1
ATOM 721 N N . CYS A 1 87 ? -2.440 6.729 4.912 1.00 97.25 87 CYS A N 1
ATOM 722 C CA . CYS A 1 87 ? -2.977 5.827 3.904 1.00 97.25 87 CYS A CA 1
ATOM 723 C C . CYS A 1 87 ? -4.441 6.125 3.595 1.00 97.25 87 CYS A C 1
ATOM 725 O O . CYS A 1 87 ? -5.250 6.320 4.500 1.00 97.25 87 CYS A O 1
ATOM 727 N N . ASN A 1 88 ? -4.793 6.133 2.312 1.00 98.31 88 ASN A N 1
ATOM 728 C CA . ASN A 1 88 ? -6.183 6.175 1.874 1.00 98.31 88 ASN A CA 1
ATOM 729 C C . ASN A 1 88 ? -6.488 4.941 1.029 1.00 98.31 88 ASN A C 1
ATOM 731 O O . ASN A 1 88 ? -5.757 4.647 0.084 1.00 98.31 88 ASN A O 1
ATOM 735 N N . PHE A 1 89 ? -7.586 4.273 1.350 1.00 97.75 89 PHE A N 1
ATOM 736 C CA . PHE A 1 89 ? -8.093 3.111 0.630 1.00 97.75 89 PHE A CA 1
ATOM 737 C C . PHE 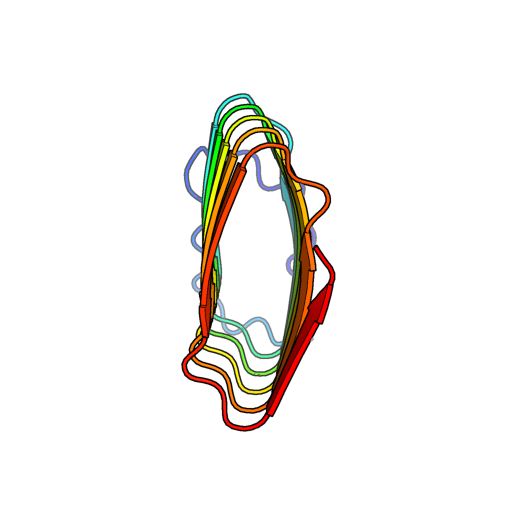A 1 89 ? -9.472 3.441 0.073 1.00 97.75 89 PHE A C 1
ATOM 739 O O . PHE A 1 89 ? -10.332 3.976 0.780 1.00 97.75 89 PHE A O 1
ATOM 746 N N . GLN A 1 90 ? -9.650 3.200 -1.221 1.00 98.31 90 GLN A N 1
ATOM 747 C CA . GLN A 1 90 ? -10.904 3.373 -1.943 1.00 98.31 90 GLN A CA 1
ATOM 748 C C . GLN A 1 90 ? -11.214 2.096 -2.716 1.00 98.31 90 GLN A C 1
ATOM 750 O O . GLN A 1 90 ? -11.261 2.083 -3.952 1.00 98.31 90 GLN A O 1
ATOM 755 N N . ASP A 1 91 ? -11.444 1.025 -1.962 1.00 97.06 91 ASP A N 1
ATOM 756 C CA . ASP A 1 91 ? -11.447 -0.331 -2.475 1.00 97.06 91 ASP A CA 1
ATOM 757 C C . ASP A 1 91 ? -12.797 -1.034 -2.334 1.00 97.06 91 ASP A C 1
ATOM 759 O O . ASP A 1 91 ? -13.676 -0.684 -1.546 1.00 97.06 91 ASP A O 1
ATOM 763 N N . LYS A 1 92 ? -13.000 -2.125 -3.079 1.00 97.81 92 LYS A N 1
ATOM 764 C CA . LYS A 1 92 ? -14.133 -3.012 -2.754 1.00 97.81 92 LYS A CA 1
ATOM 765 C C . LYS A 1 92 ? -13.824 -3.882 -1.531 1.00 97.81 92 LYS A C 1
ATOM 767 O O . LYS A 1 92 ? -14.728 -4.142 -0.736 1.00 97.81 92 LYS A O 1
ATOM 772 N N . TYR A 1 93 ? -12.588 -4.357 -1.421 1.00 98.12 93 TYR A N 1
ATOM 773 C CA . TYR A 1 93 ? -12.105 -5.177 -0.316 1.00 98.12 93 TYR A CA 1
ATOM 774 C C . TYR A 1 93 ? -10.683 -4.755 0.044 1.00 98.12 93 TYR A C 1
ATOM 776 O O . TYR A 1 93 ? -9.800 -4.883 -0.804 1.00 98.12 93 TYR A O 1
ATOM 784 N N . ALA A 1 94 ? -10.463 -4.346 1.288 1.00 97.00 94 ALA A N 1
ATOM 785 C CA . ALA A 1 94 ? -9.140 -4.044 1.814 1.00 97.00 94 ALA A CA 1
ATOM 786 C C . ALA A 1 94 ? -8.798 -4.964 2.991 1.00 97.00 94 ALA A C 1
ATOM 788 O O . ALA A 1 94 ? -9.617 -5.212 3.883 1.00 97.00 94 ALA A O 1
ATOM 789 N N . ASN A 1 95 ? -7.575 -5.481 2.984 1.00 98.38 95 ASN A N 1
ATOM 790 C CA . ASN A 1 95 ? -6.957 -6.124 4.132 1.00 98.38 95 ASN A CA 1
ATOM 791 C C . ASN A 1 95 ? -5.651 -5.400 4.439 1.00 98.38 95 ASN A C 1
ATOM 793 O O . ASN A 1 95 ? -4.740 -5.390 3.611 1.00 98.38 95 ASN A O 1
ATOM 797 N N . CYS A 1 96 ? -5.568 -4.796 5.615 1.00 96.75 96 CYS A N 1
ATOM 798 C CA . CYS A 1 96 ? -4.461 -3.931 5.976 1.00 96.75 96 CYS A CA 1
ATOM 799 C C . CYS A 1 96 ? -3.882 -4.322 7.333 1.00 96.75 96 CYS A C 1
ATOM 801 O O . CYS A 1 96 ? -4.608 -4.661 8.271 1.00 96.75 96 CYS A O 1
ATOM 803 N N . ASN A 1 97 ? -2.563 -4.254 7.441 1.00 98.19 97 ASN A N 1
ATOM 804 C CA . ASN A 1 97 ? -1.850 -4.417 8.695 1.00 98.19 97 ASN A CA 1
ATOM 805 C C . ASN A 1 97 ? -0.857 -3.270 8.850 1.00 98.19 97 ASN A C 1
ATOM 807 O O . ASN A 1 97 ? -0.017 -3.065 7.975 1.00 98.19 97 ASN A O 1
ATOM 811 N N . PHE A 1 98 ? -0.953 -2.549 9.954 1.00 97.19 98 PHE A N 1
ATOM 812 C CA . PHE A 1 98 ? -0.091 -1.430 10.288 1.00 97.19 98 PHE A CA 1
ATOM 813 C C . PHE A 1 98 ? 0.726 -1.818 11.512 1.00 97.19 98 PHE A C 1
ATOM 815 O O . PHE A 1 98 ? 0.181 -2.203 12.538 1.00 97.19 98 PHE A O 1
ATOM 822 N N . GLN A 1 99 ? 2.043 -1.738 11.402 1.00 98.00 99 GLN A N 1
ATOM 823 C CA . GLN A 1 99 ? 2.977 -1.893 12.511 1.00 98.00 99 GLN A CA 1
ATOM 824 C C . GLN A 1 99 ? 3.695 -0.569 12.728 1.00 98.00 99 GLN A C 1
ATOM 826 O O . GLN A 1 99 ? 4.929 -0.499 12.736 1.00 98.00 99 GLN A O 1
ATOM 831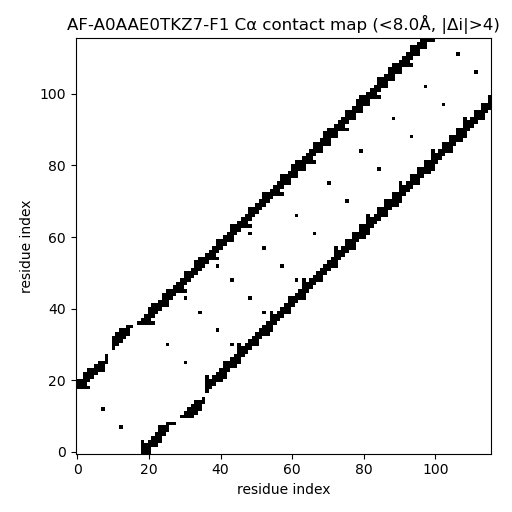 N N . ASP A 1 100 ? 2.894 0.485 12.891 1.00 95.94 100 ASP A N 1
ATOM 832 C CA . ASP A 1 100 ? 3.381 1.850 12.815 1.00 95.94 100 ASP A CA 1
ATOM 833 C C . ASP A 1 100 ? 3.365 2.551 14.161 1.00 95.94 100 ASP A C 1
ATOM 835 O O . ASP A 1 100 ? 2.470 2.372 14.987 1.00 95.94 100 ASP A O 1
ATOM 839 N N . LYS A 1 101 ? 4.331 3.449 14.374 1.00 97.19 101 LYS A N 1
ATOM 840 C CA . LYS A 1 101 ? 4.285 4.311 15.565 1.00 97.19 101 LYS A CA 1
ATOM 841 C C . LYS A 1 101 ? 3.138 5.326 15.484 1.00 97.19 101 LYS A C 1
ATOM 843 O O . LYS A 1 101 ? 2.577 5.697 16.514 1.00 97.19 101 LYS A O 1
ATOM 848 N N . TYR A 1 102 ? 2.836 5.806 14.281 1.00 96.44 102 TYR A N 1
ATOM 849 C CA . TYR A 1 102 ? 1.725 6.710 14.006 1.00 96.44 102 TYR A CA 1
ATOM 850 C C . TYR A 1 102 ? 1.112 6.348 12.654 1.00 96.44 102 TYR A C 1
ATOM 852 O O . TYR A 1 102 ? 1.783 6.487 11.633 1.00 96.44 102 TYR A O 1
ATOM 860 N N . ALA A 1 103 ? -0.156 5.947 12.648 1.00 94.94 103 ALA A N 1
ATOM 861 C CA . ALA A 1 103 ? -0.906 5.661 11.432 1.00 94.94 103 ALA A CA 1
ATOM 862 C C . ALA A 1 103 ? -2.128 6.580 11.345 1.00 94.94 103 ALA A C 1
ATOM 864 O O . ALA A 1 103 ? -2.893 6.706 12.302 1.00 94.94 103 ALA A O 1
ATOM 865 N N . ASN A 1 104 ? -2.310 7.217 10.193 1.00 97.31 104 ASN A N 1
ATOM 866 C CA . ASN A 1 104 ? -3.534 7.917 9.834 1.00 97.31 104 ASN A CA 1
ATOM 867 C C . ASN A 1 104 ? -4.114 7.257 8.589 1.00 97.31 104 ASN A C 1
ATOM 869 O O . ASN A 1 104 ? -3.509 7.325 7.521 1.00 97.31 104 ASN A O 1
ATOM 873 N N . CYS A 1 105 ? -5.259 6.597 8.734 1.00 94.81 105 CYS A N 1
ATOM 874 C CA . CYS A 1 105 ? -5.822 5.782 7.668 1.00 94.81 105 CYS A CA 1
ATOM 875 C C . CYS A 1 105 ? -7.284 6.135 7.425 1.00 94.81 105 CYS A C 1
ATOM 877 O O . CYS A 1 105 ? -8.084 6.137 8.361 1.00 94.81 105 CYS A O 1
ATOM 879 N N . ASN A 1 106 ? -7.633 6.380 6.164 1.00 97.38 106 ASN A N 1
ATOM 880 C CA . ASN A 1 106 ? -9.014 6.536 5.727 1.00 97.38 106 ASN A CA 1
ATOM 881 C C . ASN A 1 106 ? -9.398 5.364 4.830 1.00 97.38 106 ASN A C 1
ATOM 883 O O . ASN A 1 106 ? -8.692 5.060 3.871 1.00 97.38 106 ASN A O 1
ATOM 887 N N . PHE A 1 107 ? -10.547 4.760 5.113 1.00 96.00 107 PHE A N 1
ATOM 888 C CA . PHE A 1 107 ? -11.083 3.643 4.344 1.00 96.00 107 PHE A CA 1
ATOM 889 C C . PHE A 1 107 ? -12.445 4.032 3.792 1.00 96.00 107 PHE A C 1
ATOM 891 O O . PHE A 1 107 ? -13.366 4.353 4.546 1.00 96.00 107 PHE A O 1
ATOM 898 N N . GLN A 1 108 ? -12.578 3.991 2.473 1.00 97.69 108 GLN A N 1
ATOM 899 C CA . GLN A 1 108 ? -13.842 4.147 1.766 1.00 97.69 108 GLN A CA 1
ATOM 900 C C . GLN A 1 108 ? -14.221 2.821 1.105 1.00 97.69 108 GLN A C 1
ATOM 902 O O . GLN A 1 108 ? -14.602 2.774 -0.068 1.00 97.69 108 GLN A O 1
ATOM 907 N N . ASP A 1 109 ? -14.120 1.742 1.882 1.00 96.31 109 ASP A N 1
ATOM 908 C CA . ASP A 1 109 ? -14.226 0.396 1.345 1.00 96.31 109 ASP A CA 1
ATOM 909 C C . ASP A 1 109 ? -15.578 -0.235 1.628 1.00 96.31 109 ASP A C 1
ATOM 911 O O . ASP A 1 109 ? -16.219 0.022 2.649 1.00 96.31 109 ASP A O 1
ATOM 915 N N . LYS A 1 110 ? -16.005 -1.142 0.745 1.00 97.75 110 LYS A N 1
ATOM 916 C CA . LYS A 1 110 ? -17.201 -1.947 1.034 1.00 97.75 110 LYS A CA 1
ATOM 917 C C . LYS A 1 110 ? -16.944 -2.952 2.162 1.00 97.75 110 LYS A C 1
ATOM 919 O O . LYS A 1 110 ? -17.853 -3.241 2.937 1.00 97.75 110 LYS A O 1
ATOM 924 N N . TYR A 1 111 ? -15.731 -3.495 2.227 1.00 97.06 111 TYR A N 1
ATOM 925 C CA . TYR A 1 111 ? -15.278 -4.395 3.282 1.00 97.06 111 TYR A CA 1
ATOM 926 C C . TYR A 1 111 ? -13.815 -4.096 3.601 1.00 97.06 111 TYR A C 1
ATOM 928 O O . TYR A 1 111 ? -12.979 -4.183 2.705 1.00 97.06 111 TYR A O 1
ATOM 936 N N . ALA A 1 112 ? -13.513 -3.807 4.864 1.00 95.69 112 ALA A N 1
ATOM 937 C CA . ALA A 1 112 ? -12.154 -3.573 5.331 1.00 95.69 112 ALA A CA 1
ATOM 938 C C . ALA A 1 112 ? -11.871 -4.405 6.584 1.00 95.69 112 ALA A C 1
ATOM 940 O O . ALA A 1 112 ? -12.697 -4.468 7.498 1.00 95.69 112 ALA A O 1
ATOM 941 N N . ILE A 1 113 ? -10.700 -5.034 6.623 1.00 97.44 113 ILE A N 1
ATOM 942 C CA . ILE A 1 113 ? -10.121 -5.646 7.820 1.00 97.44 113 ILE A CA 1
ATOM 943 C C . ILE A 1 113 ? -8.799 -4.930 8.059 1.00 97.44 113 ILE A C 1
ATOM 945 O O . ILE A 1 113 ? -7.923 -4.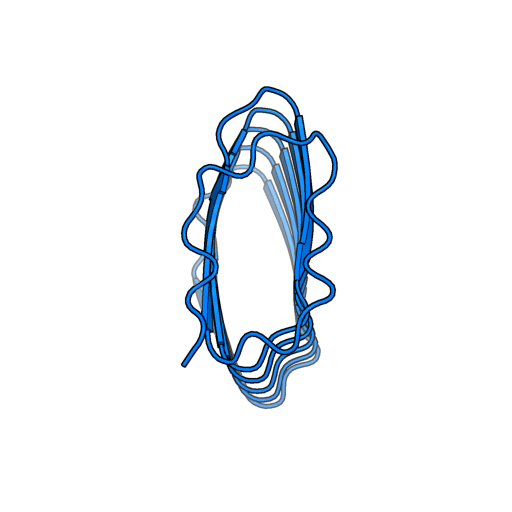973 7.200 1.00 97.44 113 ILE A O 1
ATOM 949 N N . CYS A 1 114 ? -8.670 -4.258 9.201 1.00 94.00 114 CYS A N 1
ATOM 950 C CA . CYS A 1 114 ? -7.474 -3.491 9.536 1.00 94.00 114 CYS A CA 1
ATOM 951 C C . CYS A 1 114 ? -6.958 -3.897 10.911 1.00 94.00 114 CYS A C 1
ATOM 953 O O . CYS A 1 114 ? -7.704 -3.842 11.889 1.00 94.00 114 CYS A O 1
ATOM 955 N N . ASN A 1 115 ? -5.683 -4.265 10.966 1.00 96.19 115 ASN A N 1
ATOM 956 C CA . ASN A 1 115 ? -4.943 -4.484 12.202 1.00 96.19 115 ASN A CA 1
ATOM 957 C C . ASN A 1 115 ? -3.940 -3.341 12.383 1.00 96.19 115 ASN A C 1
ATOM 959 O O . ASN A 1 115 ? -3.330 -2.917 11.403 1.00 96.19 115 ASN A O 1
ATOM 963 N N . PHE A 1 116 ? -3.800 -2.851 13.612 1.00 91.81 116 PHE A N 1
ATOM 964 C CA . PHE A 1 116 ? -2.908 -1.757 14.001 1.00 91.81 116 PHE A CA 1
ATOM 965 C C . PHE A 1 116 ? -2.055 -2.179 15.199 1.00 91.81 116 PHE A C 1
ATOM 967 O O . PHE A 1 116 ? -2.543 -3.032 15.980 1.00 91.81 116 PHE A O 1
#

Radius of gyration: 13.05 Å; Cα contacts (8 Å, |Δi|>4): 363; chains: 1; bounding box: 34×21×36 Å

Organism: NCBI:txid2493646

pLDDT: mean 84.31, std 18.46, range [35.0, 98.38]

Sequence (116 aa):
MKLGIGNIYPKRCRLLLPIEICKVRFQDKYANCNFQDKYANCNFQDKYANCNFQDKYANCNFQDKYANCNFQDKYANCNFQDKYANCNFQDKYANCNFQDKYANCNFQDKYAICNF

Mean predicted aligned er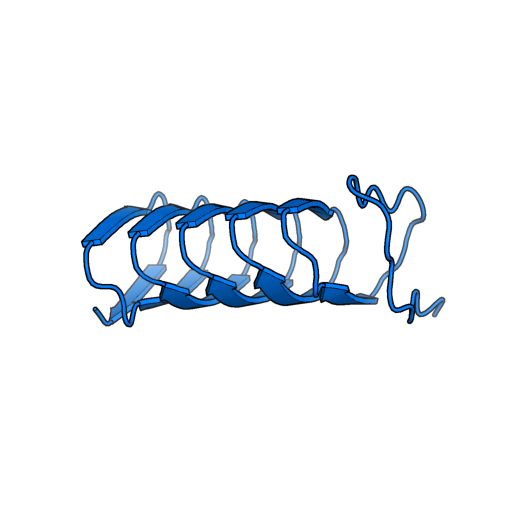ror: 5.87 Å